Protein AF-A0A3S0UQ13-F1 (afdb_monomer)

Structure (mmCIF, N/CA/C/O backbone):
data_AF-A0A3S0UQ13-F1
#
_entry.id   AF-A0A3S0UQ13-F1
#
loop_
_atom_site.group_PDB
_atom_site.id
_atom_site.type_symbol
_atom_site.label_atom_id
_atom_site.label_alt_id
_atom_site.label_comp_id
_atom_site.label_asym_id
_atom_site.label_entity_id
_atom_site.label_seq_id
_atom_site.pdbx_PDB_ins_code
_atom_site.Cartn_x
_atom_site.Cartn_y
_atom_site.Cartn_z
_atom_site.occupancy
_atom_site.B_iso_or_equiv
_atom_site.auth_seq_id
_atom_site.auth_comp_id
_atom_site.auth_asym_id
_atom_site.auth_atom_id
_atom_site.pdbx_PDB_model_num
ATOM 1 N N . ME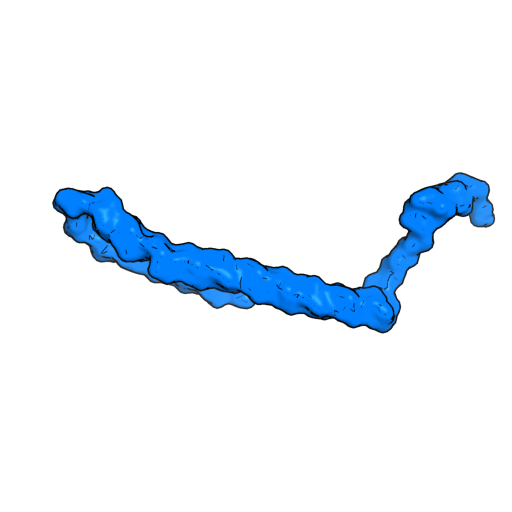T A 1 1 ? 26.259 6.808 -42.868 1.00 59.06 1 MET A N 1
ATOM 2 C CA . MET A 1 1 ? 25.872 6.549 -41.466 1.00 59.06 1 MET A CA 1
ATOM 3 C C . MET A 1 1 ? 26.986 7.102 -40.596 1.00 59.06 1 MET A C 1
ATOM 5 O O . MET A 1 1 ? 28.117 6.648 -40.768 1.00 59.06 1 MET A O 1
ATOM 9 N N . PRO A 1 2 ? 26.731 8.176 -39.837 1.00 72.31 2 PRO A N 1
ATOM 10 C CA . PRO A 1 2 ? 27.780 8.949 -39.191 1.00 72.31 2 PRO A CA 1
ATOM 11 C C . PRO A 1 2 ? 28.493 8.092 -38.140 1.00 72.31 2 PRO A C 1
ATOM 13 O O . PRO A 1 2 ? 27.878 7.349 -37.385 1.00 72.31 2 PRO A O 1
ATOM 16 N N . PHE A 1 3 ? 29.821 8.176 -38.133 1.00 75.06 3 PHE A N 1
ATOM 17 C CA . PHE A 1 3 ? 30.750 7.415 -37.289 1.00 75.06 3 PHE A CA 1
ATOM 18 C C . PHE A 1 3 ? 30.386 7.416 -35.789 1.00 75.06 3 PHE A C 1
ATOM 20 O O . PHE A 1 3 ? 30.663 6.452 -35.081 1.00 75.06 3 PHE A O 1
ATOM 27 N N . VAL A 1 4 ? 29.702 8.469 -35.339 1.00 74.69 4 VAL A N 1
ATOM 28 C CA . VAL A 1 4 ? 29.209 8.658 -33.969 1.00 74.69 4 VAL A CA 1
ATOM 29 C C . VAL A 1 4 ? 28.161 7.606 -33.581 1.00 74.69 4 VAL A C 1
ATOM 31 O O . VAL A 1 4 ? 28.245 7.040 -32.492 1.00 74.69 4 VAL A O 1
ATOM 34 N N . ASP A 1 5 ? 27.246 7.261 -34.493 1.00 72.06 5 ASP A N 1
ATOM 35 C CA . ASP A 1 5 ? 26.194 6.264 -34.242 1.00 72.06 5 ASP A CA 1
ATOM 36 C C . ASP A 1 5 ? 26.794 4.868 -34.027 1.00 72.06 5 ASP A C 1
ATOM 38 O O . ASP A 1 5 ? 26.352 4.115 -33.164 1.00 72.06 5 ASP A O 1
ATOM 42 N N . LYS A 1 6 ? 27.871 4.544 -34.756 1.00 77.12 6 LYS A N 1
ATOM 43 C CA . LYS A 1 6 ? 28.580 3.258 -34.652 1.00 77.12 6 LYS A CA 1
ATOM 44 C C . LYS A 1 6 ? 29.294 3.076 -33.312 1.00 77.12 6 LYS A C 1
ATOM 46 O O . LYS A 1 6 ? 29.355 1.958 -32.807 1.00 77.12 6 LYS A O 1
ATOM 51 N N . ILE A 1 7 ? 29.844 4.155 -32.750 1.00 80.81 7 ILE A N 1
ATOM 52 C CA . ILE A 1 7 ? 30.474 4.125 -31.423 1.00 80.81 7 ILE A CA 1
ATOM 53 C C . ILE A 1 7 ? 29.399 3.968 -30.343 1.00 80.81 7 ILE A C 1
ATOM 55 O O . ILE A 1 7 ? 29.563 3.148 -29.442 1.00 80.81 7 ILE A O 1
ATOM 59 N N . GLY A 1 8 ? 28.280 4.689 -30.463 1.00 76.75 8 GLY A N 1
ATOM 60 C CA . GLY A 1 8 ? 27.145 4.550 -29.547 1.00 76.75 8 GLY A CA 1
ATOM 61 C C . GLY A 1 8 ? 26.576 3.130 -29.535 1.00 76.75 8 GLY A C 1
ATOM 62 O O . GLY A 1 8 ? 26.385 2.546 -28.471 1.00 76.75 8 GLY A O 1
ATOM 63 N N . GLU A 1 9 ? 26.392 2.536 -30.714 1.00 81.00 9 GLU A N 1
ATOM 64 C CA . GLU A 1 9 ? 25.890 1.168 -30.876 1.00 81.00 9 GLU A CA 1
ATOM 65 C C . GLU A 1 9 ? 26.862 0.109 -30.327 1.00 81.00 9 GLU A C 1
ATOM 67 O O . GLU A 1 9 ? 26.419 -0.900 -29.784 1.00 81.00 9 GLU A O 1
ATOM 72 N N . ALA A 1 10 ? 28.177 0.336 -30.405 1.00 78.88 10 ALA A N 1
ATOM 73 C CA . ALA A 1 10 ? 29.176 -0.569 -29.832 1.00 78.88 10 ALA A CA 1
ATOM 74 C C . ALA A 1 10 ? 29.220 -0.527 -28.292 1.00 78.88 10 ALA A C 1
ATOM 76 O O . ALA A 1 10 ? 29.543 -1.536 -27.667 1.00 78.88 10 ALA A O 1
ATOM 77 N N . VAL A 1 11 ? 28.900 0.621 -27.682 1.00 81.25 11 VAL A N 1
ATOM 78 C CA . VAL A 1 11 ? 28.945 0.814 -26.221 1.00 81.25 11 VAL A CA 1
ATOM 79 C C . VAL A 1 11 ? 27.612 0.467 -25.549 1.00 81.25 11 VAL A C 1
ATOM 81 O O . VAL A 1 11 ? 27.608 -0.159 -24.493 1.00 81.25 11 VAL A O 1
ATOM 84 N N . ILE A 1 12 ? 26.482 0.859 -26.144 1.00 81.00 12 ILE A N 1
ATOM 85 C CA . ILE A 1 12 ? 25.133 0.691 -25.567 1.00 81.00 12 ILE A CA 1
ATOM 86 C C . ILE A 1 12 ? 24.420 -0.547 -26.143 1.00 81.00 12 ILE A C 1
ATOM 88 O O . ILE A 1 12 ? 23.544 -1.123 -25.496 1.00 81.00 12 ILE A O 1
ATOM 92 N N . GLY A 1 13 ? 24.823 -1.005 -27.330 1.00 77.06 13 GLY A N 1
ATOM 93 C CA . GLY A 1 13 ? 24.166 -2.080 -28.069 1.00 77.06 13 GLY A CA 1
ATOM 94 C C . GLY A 1 13 ? 23.082 -1.571 -29.025 1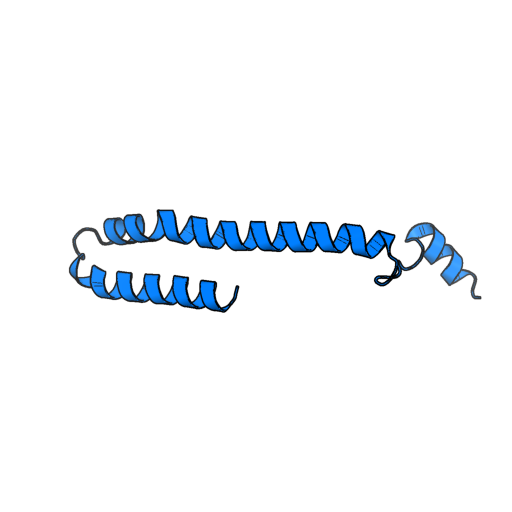.00 77.06 13 GLY A C 1
ATOM 95 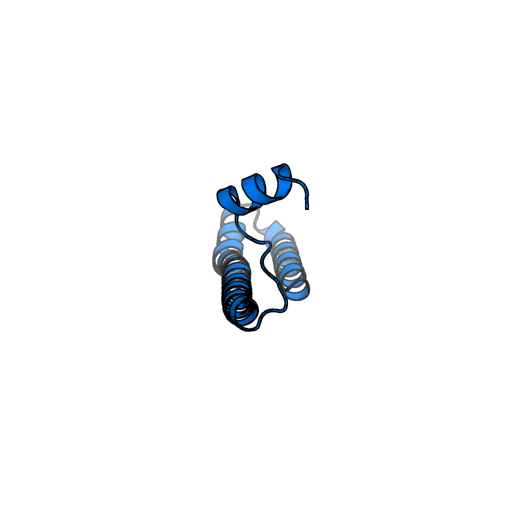O O . GLY A 1 13 ? 22.613 -0.435 -28.930 1.00 77.06 13 GLY A O 1
ATOM 96 N N . LYS A 1 14 ? 22.668 -2.430 -29.967 1.00 77.31 14 LYS A N 1
ATOM 97 C CA . LYS A 1 14 ? 21.553 -2.126 -30.878 1.00 77.31 14 LYS A CA 1
ATOM 98 C C . LYS A 1 14 ? 20.254 -1.893 -30.097 1.00 77.31 14 LYS A C 1
ATOM 100 O O . LYS A 1 14 ? 19.990 -2.638 -29.148 1.00 77.31 14 LYS A O 1
ATOM 105 N N . PRO A 1 15 ? 19.394 -0.955 -30.540 1.00 73.00 15 PRO A N 1
ATOM 106 C CA . PRO A 1 15 ? 18.042 -0.837 -30.009 1.00 73.00 15 PRO A CA 1
ATOM 107 C C . PRO A 1 15 ? 17.329 -2.187 -30.142 1.00 73.00 15 PRO A C 1
ATOM 109 O O . PRO A 1 15 ? 17.242 -2.752 -31.234 1.00 73.00 15 PRO A O 1
ATOM 112 N N . ARG A 1 16 ? 16.869 -2.734 -29.011 1.00 69.25 16 ARG A N 1
ATOM 113 C CA . ARG A 1 16 ? 16.104 -3.982 -29.003 1.00 69.25 16 ARG A CA 1
ATOM 114 C C . ARG A 1 16 ? 14.711 -3.712 -29.541 1.00 69.25 16 ARG A C 1
ATOM 116 O O . ARG A 1 16 ? 14.028 -2.807 -29.074 1.00 69.25 16 ARG A O 1
ATOM 123 N N . ASP A 1 17 ? 14.303 -4.525 -30.504 1.00 75.81 17 ASP A N 1
ATOM 124 C CA . ASP A 1 17 ? 12.953 -4.504 -31.041 1.00 75.81 17 ASP A CA 1
ATOM 125 C C . ASP A 1 17 ? 11.982 -5.110 -30.003 1.00 75.81 17 ASP A C 1
ATOM 127 O O . ASP A 1 17 ? 12.125 -6.288 -29.646 1.00 75.81 17 ASP A O 1
ATOM 131 N N . PRO A 1 18 ? 11.009 -4.336 -2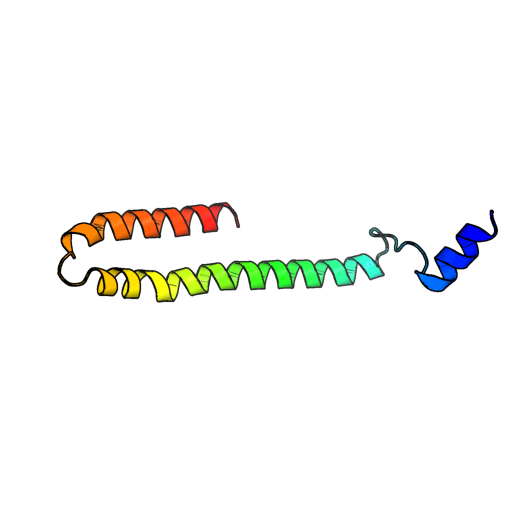9.484 1.00 66.88 18 PRO A N 1
ATOM 132 C CA . PRO A 1 18 ? 10.027 -4.836 -28.523 1.00 66.88 18 PRO A CA 1
ATOM 133 C C . PRO A 1 18 ? 9.050 -5.850 -29.141 1.00 66.88 18 PRO A C 1
ATOM 135 O O . PRO A 1 18 ? 8.388 -6.583 -28.405 1.00 66.88 18 PRO A O 1
ATOM 138 N N . LEU A 1 19 ? 8.960 -5.919 -30.474 1.00 74.12 19 LEU A N 1
ATOM 139 C CA . LEU A 1 19 ? 8.094 -6.851 -31.198 1.00 74.12 19 LEU A CA 1
ATOM 140 C C . LEU A 1 19 ? 8.803 -8.158 -31.575 1.00 74.12 19 LEU A C 1
ATOM 142 O O . LEU A 1 19 ? 8.139 -9.097 -32.023 1.00 7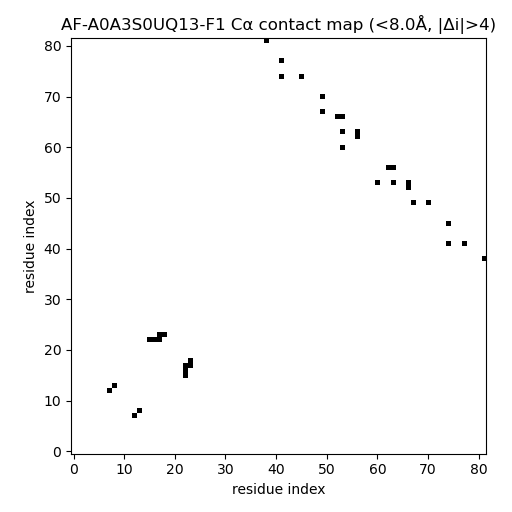4.12 19 LEU A O 1
ATOM 146 N N . HIS A 1 20 ? 10.117 -8.259 -31.345 1.00 78.31 20 HIS A N 1
ATOM 147 C CA . HIS A 1 20 ? 10.864 -9.484 -31.608 1.00 78.31 20 HIS A CA 1
ATOM 148 C C . HIS A 1 20 ? 10.360 -10.639 -30.721 1.00 78.31 20 HIS A C 1
ATOM 150 O O . HIS A 1 20 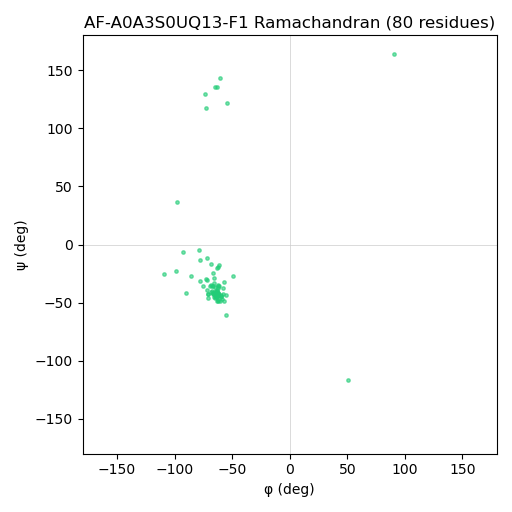? 10.168 -10.448 -29.515 1.00 78.31 20 HIS A O 1
ATOM 156 N N . PRO A 1 21 ? 10.158 -11.850 -31.273 1.00 73.56 21 PRO A N 1
ATOM 157 C CA . PRO A 1 21 ? 9.572 -12.979 -30.545 1.00 73.56 21 PRO A CA 1
ATOM 158 C C . PRO A 1 21 ? 10.359 -13.372 -29.282 1.00 73.56 21 PRO A C 1
ATOM 160 O O . PRO A 1 21 ? 9.744 -13.636 -28.248 1.00 73.56 21 PRO A O 1
ATOM 163 N N . ASP A 1 22 ? 11.693 -13.305 -29.320 1.00 72.12 22 ASP A N 1
ATOM 164 C CA . ASP A 1 22 ? 12.557 -13.592 -28.162 1.00 72.12 22 ASP A CA 1
ATOM 165 C C . ASP A 1 22 ? 12.434 -12.528 -27.055 1.00 72.12 22 ASP A C 1
ATOM 167 O O . ASP A 1 22 ? 12.469 -12.835 -25.861 1.00 72.12 22 ASP A O 1
ATOM 171 N N . THR A 1 23 ? 12.233 -11.260 -27.432 1.00 69.81 23 THR A N 1
ATOM 172 C CA . THR A 1 23 ? 11.976 -10.162 -26.487 1.00 69.81 23 THR A CA 1
ATOM 173 C C . THR A 1 23 ? 10.608 -10.340 -25.822 1.00 69.81 23 THR A C 1
ATOM 175 O O . THR A 1 23 ? 10.476 -10.177 -24.607 1.00 69.81 23 THR A O 1
ATOM 178 N N . ARG A 1 24 ? 9.591 -10.745 -26.594 1.00 70.69 24 ARG A N 1
ATOM 179 C CA . ARG A 1 24 ? 8.220 -10.955 -26.105 1.00 70.69 24 ARG A CA 1
ATOM 180 C C . ARG A 1 24 ? 8.119 -12.087 -25.085 1.00 70.69 24 ARG A C 1
ATOM 182 O O . ARG A 1 24 ? 7.423 -11.915 -24.090 1.00 70.69 24 ARG A O 1
ATOM 189 N N . HIS A 1 25 ? 8.834 -13.196 -25.292 1.00 73.56 25 HIS A N 1
ATOM 190 C CA . HIS A 1 25 ? 8.832 -14.325 -24.352 1.00 73.56 25 HIS A CA 1
ATOM 191 C C . HIS A 1 25 ? 9.275 -13.902 -22.940 1.00 73.56 25 HIS A C 1
ATOM 193 O O . HIS A 1 25 ? 8.632 -14.243 -21.948 1.00 73.56 25 HIS A O 1
ATOM 199 N N . ASN A 1 26 ? 10.323 -13.078 -22.857 1.00 74.62 26 ASN A N 1
ATOM 200 C CA . ASN A 1 26 ? 10.844 -12.574 -21.588 1.00 74.62 26 ASN A CA 1
ATOM 201 C C . ASN A 1 26 ? 9.920 -11.526 -20.943 1.00 74.62 26 ASN A C 1
ATOM 203 O O . ASN A 1 26 ? 9.716 -11.545 -19.729 1.00 74.62 26 ASN A O 1
ATOM 207 N N . ILE A 1 27 ? 9.320 -10.637 -21.744 1.00 80.38 27 ILE A N 1
ATOM 208 C CA . ILE A 1 27 ? 8.389 -9.614 -21.241 1.00 80.38 27 ILE A CA 1
ATOM 209 C C . ILE A 1 27 ? 7.146 -10.257 -20.618 1.00 80.38 27 ILE A C 1
ATOM 211 O O . ILE A 1 27 ? 6.695 -9.802 -19.569 1.00 80.38 27 ILE A O 1
ATOM 215 N N . THR A 1 28 ? 6.604 -11.326 -21.209 1.00 81.06 28 THR A N 1
ATOM 216 C CA . THR A 1 28 ? 5.420 -12.008 -20.662 1.00 81.06 28 THR A CA 1
ATOM 217 C C . THR A 1 28 ? 5.683 -12.593 -19.274 1.00 81.06 28 THR A C 1
ATOM 219 O O . THR A 1 28 ? 4.846 -12.439 -18.386 1.00 81.06 28 THR A O 1
ATOM 222 N N . LEU A 1 29 ? 6.851 -13.206 -19.055 1.00 83.56 29 LEU A N 1
ATOM 223 C CA . LEU A 1 29 ? 7.215 -13.751 -17.745 1.00 83.56 29 LEU A CA 1
ATOM 224 C C . LEU A 1 29 ? 7.365 -12.644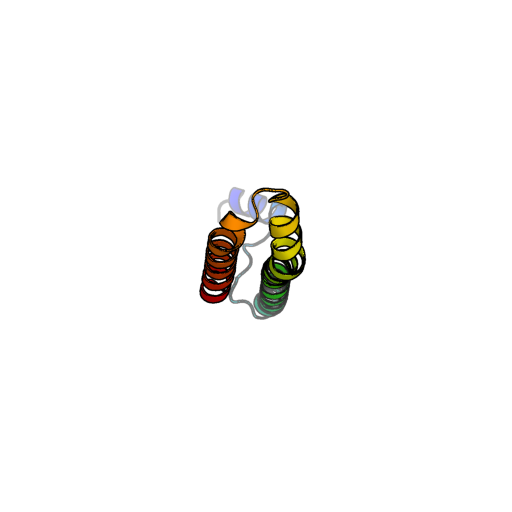 -16.693 1.00 83.56 29 LEU A C 1
ATOM 226 O O . LEU A 1 29 ? 6.856 -12.777 -15.583 1.00 83.56 29 LEU A O 1
ATOM 230 N N . ILE A 1 30 ? 8.025 -11.540 -17.051 1.00 84.69 30 ILE A N 1
ATOM 231 C CA . ILE A 1 30 ? 8.199 -10.391 -16.154 1.00 84.69 30 ILE A CA 1
ATOM 232 C C . ILE A 1 30 ? 6.846 -9.753 -15.825 1.00 84.69 30 ILE A C 1
ATOM 234 O O . ILE A 1 30 ? 6.593 -9.449 -14.665 1.00 84.69 30 ILE A O 1
ATOM 238 N N . ALA A 1 31 ? 5.957 -9.597 -16.810 1.00 84.00 31 ALA A N 1
ATOM 239 C CA . ALA A 1 31 ? 4.613 -9.068 -16.595 1.00 84.00 31 ALA A CA 1
ATOM 240 C C . ALA A 1 31 ? 3.787 -9.966 -15.658 1.00 84.00 31 ALA A C 1
ATOM 242 O O . ALA A 1 31 ? 3.118 -9.465 -14.757 1.00 84.00 31 ALA A O 1
ATOM 243 N N . PHE A 1 32 ? 3.884 -11.288 -15.819 1.00 84.81 32 PHE A N 1
ATOM 244 C CA . PHE A 1 32 ? 3.225 -12.250 -14.936 1.00 84.81 32 PHE A CA 1
ATOM 245 C C . PHE A 1 32 ? 3.777 -12.198 -13.503 1.00 84.81 32 PHE A C 1
ATOM 247 O O . PHE A 1 32 ? 3.010 -12.140 -12.545 1.00 84.81 32 PHE A O 1
ATOM 254 N N . LEU A 1 33 ? 5.102 -12.165 -13.342 1.00 85.12 33 LEU A N 1
ATOM 255 C CA . LEU A 1 33 ? 5.744 -12.036 -12.030 1.00 85.12 33 LEU A CA 1
ATOM 256 C C . LEU A 1 33 ? 5.403 -10.701 -11.355 1.00 85.12 33 LEU A C 1
ATOM 258 O O . LEU A 1 33 ? 5.159 -10.677 -10.151 1.00 85.12 33 LEU A O 1
ATOM 262 N N . ALA A 1 34 ? 5.352 -9.607 -12.119 1.00 85.44 34 ALA A N 1
ATOM 263 C CA . ALA A 1 34 ? 4.983 -8.286 -11.621 1.00 85.44 34 ALA A CA 1
ATOM 264 C C . ALA A 1 34 ? 3.525 -8.243 -11.156 1.00 85.44 34 ALA A C 1
ATOM 266 O O . ALA A 1 34 ? 3.257 -7.712 -10.083 1.00 85.44 34 ALA A O 1
ATOM 267 N N . TRP A 1 35 ? 2.607 -8.855 -11.912 1.00 83.88 35 TRP A N 1
ATOM 268 C CA . TRP A 1 35 ? 1.224 -9.054 -11.485 1.00 83.88 35 TRP A CA 1
ATOM 269 C C . TRP A 1 35 ? 1.205 -9.787 -10.141 1.00 83.88 35 TRP A C 1
ATOM 271 O O . TRP A 1 35 ? 0.785 -9.209 -9.141 1.00 83.88 35 TRP A O 1
ATOM 281 N N . VAL A 1 36 ? 1.759 -11.005 -10.070 1.00 81.69 36 VAL A N 1
ATOM 282 C CA . VAL A 1 36 ? 1.763 -11.824 -8.841 1.00 81.69 36 VAL A CA 1
ATOM 283 C C . VAL A 1 36 ? 2.374 -11.078 -7.648 1.00 81.69 36 VAL A C 1
ATOM 285 O O . VAL A 1 36 ? 1.796 -11.098 -6.563 1.00 81.69 36 VAL A O 1
ATOM 288 N N . GLY A 1 37 ? 3.498 -10.381 -7.839 1.00 78.50 37 GLY A N 1
ATOM 289 C CA . GLY A 1 37 ? 4.148 -9.588 -6.793 1.00 78.50 37 GLY A CA 1
ATOM 290 C C . GLY A 1 37 ? 3.306 -8.404 -6.310 1.00 78.50 37 GLY A C 1
ATOM 291 O O . GLY A 1 37 ? 3.197 -8.191 -5.105 1.00 78.50 37 GLY A O 1
ATOM 292 N N . LEU A 1 38 ? 2.656 -7.678 -7.224 1.00 77.44 38 LEU A N 1
ATOM 293 C CA . LEU A 1 38 ? 1.772 -6.556 -6.889 1.00 77.44 38 LEU A CA 1
ATOM 294 C C . LEU A 1 38 ? 0.516 -7.037 -6.139 1.00 77.44 38 LEU A C 1
ATOM 296 O O . LEU A 1 38 ? 0.056 -6.381 -5.210 1.00 77.44 38 LEU A O 1
ATOM 300 N N . GLY A 1 39 ? -0.010 -8.215 -6.487 1.00 75.62 39 GLY A N 1
ATOM 301 C CA . GLY A 1 39 ? -1.197 -8.786 -5.835 1.00 75.62 39 GLY A CA 1
ATOM 302 C C . GLY A 1 39 ? -0.909 -9.358 -4.453 1.00 75.62 39 GLY A C 1
ATOM 303 O O . GLY A 1 39 ? -1.728 -9.232 -3.542 1.00 75.62 39 GLY A O 1
ATOM 304 N N . ALA A 1 40 ? 0.272 -9.956 -4.278 1.00 74.62 40 ALA A N 1
ATOM 305 C CA . ALA A 1 40 ? 0.724 -10.481 -2.994 1.00 74.62 40 ALA A CA 1
ATOM 306 C C . ALA A 1 40 ? 0.872 -9.378 -1.930 1.00 74.62 40 ALA A C 1
ATOM 308 O O . ALA A 1 40 ? 0.566 -9.620 -0.762 1.00 74.62 40 ALA A O 1
ATOM 309 N N . ASP A 1 41 ? 1.278 -8.169 -2.326 1.00 73.94 41 ASP A N 1
ATOM 310 C CA . ASP A 1 41 ? 1.413 -7.015 -1.427 1.00 73.94 41 ASP A CA 1
ATOM 311 C C . ASP A 1 41 ? 0.054 -6.561 -0.849 1.00 73.94 41 ASP A C 1
ATOM 313 O O . ASP A 1 41 ? -0.101 -6.397 0.368 1.00 73.94 41 ASP A O 1
ATOM 317 N N . GLY A 1 42 ? -0.975 -6.484 -1.703 1.00 68.12 42 GLY A N 1
ATOM 318 C CA . GLY A 1 42 ? -2.349 -6.171 -1.296 1.00 68.12 42 GLY A CA 1
ATOM 319 C C . GLY A 1 42 ? -2.991 -7.257 -0.422 1.00 68.12 42 GLY A C 1
ATOM 320 O O . GLY A 1 42 ? -3.619 -6.943 0.592 1.00 68.12 42 GLY A O 1
ATOM 321 N N . LEU A 1 43 ? -2.790 -8.536 -0.767 1.00 69.38 43 LEU A N 1
ATOM 322 C CA . LEU A 1 43 ? -3.253 -9.684 0.030 1.00 69.38 43 LEU A CA 1
ATOM 323 C C . LEU A 1 43 ? -2.599 -9.715 1.418 1.00 69.38 43 LEU A C 1
ATOM 325 O O . LEU A 1 43 ? -3.285 -9.919 2.419 1.00 69.38 43 LEU A O 1
ATOM 329 N N . SER A 1 44 ? -1.291 -9.457 1.492 1.00 65.81 44 SER A N 1
ATOM 330 C CA . SER A 1 44 ? -0.549 -9.396 2.755 1.00 65.81 44 SER A CA 1
ATOM 331 C C . SER A 1 44 ? -1.061 -8.276 3.672 1.00 65.81 44 SER A C 1
ATOM 333 O O . SER A 1 44 ? -1.389 -8.527 4.836 1.00 65.81 44 SER A O 1
ATOM 335 N N . SER A 1 45 ? -1.231 -7.057 3.145 1.00 64.56 45 SER A N 1
ATOM 336 C CA . SER A 1 45 ? -1.769 -5.925 3.918 1.00 64.56 45 SER A CA 1
ATOM 337 C C . SER A 1 45 ? -3.195 -6.177 4.427 1.00 64.56 45 SER A C 1
ATOM 339 O O . SER A 1 45 ? -3.532 -5.782 5.547 1.00 64.56 45 SER A O 1
ATOM 341 N N . ALA A 1 46 ? -4.029 -6.874 3.647 1.00 67.81 46 ALA A N 1
ATOM 342 C CA . ALA A 1 46 ? -5.407 -7.188 4.023 1.00 67.81 46 ALA A CA 1
ATOM 343 C C . ALA A 1 46 ? -5.516 -8.268 5.117 1.00 67.81 46 ALA A C 1
ATOM 345 O O . ALA A 1 46 ? -6.462 -8.237 5.903 1.00 67.81 46 ALA A O 1
ATOM 346 N N . CYS A 1 47 ? -4.568 -9.209 5.199 1.00 68.12 47 CYS A N 1
ATOM 347 C CA . CYS A 1 47 ? -4.628 -10.320 6.157 1.00 68.12 47 CYS A CA 1
ATOM 348 C C . CYS A 1 47 ? -4.058 -9.987 7.547 1.00 68.12 47 CYS A C 1
ATOM 350 O O . CYS A 1 47 ? -4.507 -10.579 8.528 1.00 68.12 47 CYS A O 1
ATOM 352 N N . TYR A 1 48 ? -3.115 -9.045 7.655 1.00 65.94 48 TYR A N 1
ATOM 353 C CA . TYR A 1 48 ? -2.476 -8.688 8.936 1.00 65.94 48 TYR A CA 1
ATOM 354 C C . TYR A 1 48 ? -2.873 -7.304 9.475 1.00 65.94 48 TYR A C 1
ATOM 356 O O . TYR A 1 48 ? -2.844 -7.084 10.684 1.00 65.94 48 TYR A O 1
ATOM 364 N N . GLY A 1 49 ? -3.284 -6.376 8.607 1.00 78.12 49 GLY A N 1
ATOM 365 C CA . GLY A 1 49 ? -3.606 -4.997 8.988 1.00 78.12 49 GLY A CA 1
ATOM 366 C C . GLY A 1 49 ? -4.898 -4.809 9.801 1.00 78.12 49 GLY A C 1
ATOM 367 O O . GLY A 1 49 ? -4.861 -4.090 10.797 1.00 78.12 49 GLY A O 1
ATOM 368 N N . PRO A 1 50 ? -6.046 -5.421 9.441 1.00 83.44 50 PRO A N 1
ATOM 369 C CA . PRO A 1 50 ? -7.334 -5.084 10.060 1.00 83.44 50 PRO A CA 1
ATOM 370 C C . PRO A 1 50 ? -7.434 -5.467 11.538 1.00 83.44 50 PRO A C 1
ATOM 372 O O . PRO A 1 50 ? -7.952 -4.699 12.347 1.00 83.44 50 PRO A O 1
ATOM 375 N N . ALA A 1 51 ? -6.928 -6.653 11.890 1.00 85.94 51 ALA A N 1
ATOM 376 C CA . ALA A 1 51 ? -6.936 -7.134 13.265 1.00 85.94 51 ALA A CA 1
ATOM 377 C C . ALA A 1 51 ? -6.035 -6.267 14.155 1.00 85.94 51 ALA A C 1
ATOM 379 O O . ALA A 1 51 ? -6.473 -5.835 15.219 1.00 85.94 51 ALA A O 1
ATOM 380 N N . GLU A 1 52 ? -4.824 -5.936 13.692 1.00 87.00 52 GLU A N 1
ATOM 381 C CA . GLU A 1 52 ? -3.933 -5.061 14.457 1.00 87.00 52 GLU A CA 1
ATOM 382 C C . GLU A 1 52 ? -4.418 -3.617 14.528 1.00 87.00 52 GLU A C 1
ATOM 384 O O . GLU A 1 52 ? -4.317 -2.977 15.572 1.00 87.00 52 GLU A O 1
ATOM 389 N N . ALA A 1 53 ? -5.029 -3.102 13.462 1.00 87.69 53 ALA A N 1
ATOM 390 C CA . ALA A 1 53 ? -5.631 -1.776 13.492 1.00 87.69 53 ALA A CA 1
ATOM 391 C C . ALA A 1 53 ? -6.769 -1.696 14.523 1.00 87.69 53 ALA A C 1
ATOM 393 O O . ALA A 1 53 ? -6.930 -0.668 15.180 1.00 87.69 53 ALA A O 1
ATOM 394 N N . PHE A 1 54 ? -7.537 -2.778 14.702 1.00 90.44 54 PHE A N 1
ATOM 395 C CA . PHE A 1 54 ? -8.576 -2.834 15.727 1.00 90.44 54 PHE A CA 1
ATOM 396 C C . PHE A 1 54 ? -7.986 -2.919 17.138 1.00 90.44 54 PHE A C 1
ATOM 398 O O . PHE A 1 54 ? -8.452 -2.213 18.031 1.00 90.44 54 PHE A O 1
ATOM 405 N N . LEU A 1 55 ? -6.941 -3.725 17.347 1.00 91.62 55 LEU A N 1
ATOM 406 C CA . LEU A 1 55 ? -6.238 -3.791 18.633 1.00 91.62 55 LEU A CA 1
ATOM 407 C C . LEU A 1 55 ? -5.601 -2.441 19.005 1.00 91.62 55 LEU A C 1
ATOM 409 O O . LEU A 1 55 ? -5.682 -2.023 20.163 1.00 91.62 55 LEU A O 1
ATOM 413 N N . ALA A 1 56 ? -5.066 -1.710 18.024 1.00 91.88 56 ALA A N 1
ATOM 414 C CA . ALA A 1 56 ? -4.494 -0.377 18.206 1.00 91.88 56 ALA A CA 1
ATOM 415 C C . ALA A 1 56 ? -5.513 0.686 18.665 1.00 91.88 56 ALA A C 1
ATOM 417 O O . ALA A 1 56 ? -5.112 1.702 19.235 1.00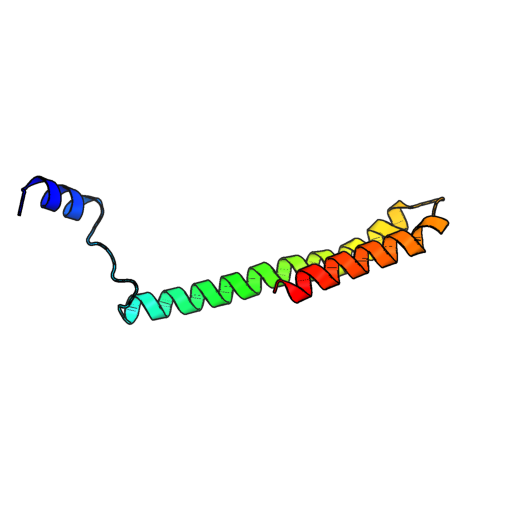 91.88 56 ALA A O 1
ATOM 418 N N . LEU A 1 57 ? -6.823 0.465 18.479 1.00 91.56 57 LEU A N 1
ATOM 419 C CA . LEU A 1 57 ? -7.860 1.361 19.012 1.00 91.56 57 LEU A CA 1
ATOM 420 C C . LEU A 1 57 ? -7.918 1.346 20.547 1.00 91.56 57 LEU A C 1
ATOM 422 O O . LEU A 1 57 ? -8.383 2.320 21.144 1.00 91.56 57 LEU A O 1
ATOM 426 N N . GLY A 1 58 ? -7.472 0.263 21.194 1.00 92.69 58 GLY A N 1
ATOM 427 C CA . GLY A 1 58 ? -7.445 0.122 22.650 1.00 92.69 58 GLY A CA 1
ATOM 428 C C . GLY A 1 58 ? -8.799 0.454 23.303 1.00 92.69 58 GLY A C 1
ATOM 429 O O . GLY A 1 58 ? -9.784 -0.229 23.033 1.00 92.69 58 GLY A O 1
ATOM 430 N N . PRO A 1 59 ? -8.898 1.493 24.155 1.00 94.31 59 PRO A N 1
ATOM 431 C CA . PRO A 1 59 ? -10.153 1.874 24.812 1.00 94.31 59 PRO A CA 1
ATOM 432 C C . PRO A 1 59 ? -11.185 2.526 23.869 1.00 94.31 59 PRO A C 1
ATOM 434 O O . PRO A 1 59 ? -12.346 2.689 24.247 1.00 94.31 59 PRO A O 1
ATOM 437 N N . TYR A 1 60 ? -10.804 2.896 22.643 1.00 94.69 60 TYR A N 1
ATOM 438 C CA . TYR A 1 60 ? -11.654 3.608 21.684 1.00 94.69 60 TYR A CA 1
ATOM 439 C C . TYR A 1 60 ? -12.314 2.677 20.652 1.00 94.69 60 TYR A C 1
ATOM 441 O O . TYR A 1 60 ? -12.498 3.038 19.489 1.00 94.69 60 TYR A O 1
ATOM 449 N N . THR A 1 61 ? -12.717 1.473 21.066 1.00 92.50 61 THR A N 1
ATOM 450 C CA . THR A 1 61 ? -13.330 0.459 20.182 1.00 92.50 61 THR A CA 1
ATOM 451 C C . THR A 1 61 ? -14.641 0.897 19.527 1.00 92.50 61 THR A C 1
ATOM 453 O O . THR A 1 61 ? -15.033 0.329 18.511 1.00 92.50 61 THR A O 1
ATOM 456 N N . HIS A 1 62 ? -15.302 1.940 20.037 1.00 93.38 62 HIS A N 1
ATOM 457 C CA . HIS A 1 62 ? -16.472 2.542 19.391 1.00 93.38 62 HIS A CA 1
ATOM 458 C C . HIS A 1 62 ? -16.155 3.127 18.001 1.00 93.38 62 HIS A C 1
ATOM 460 O O . HIS A 1 62 ? -17.064 3.264 17.181 1.00 93.38 62 HIS A O 1
ATOM 466 N N . PHE A 1 63 ? -14.880 3.400 17.689 1.00 94.44 63 PHE A N 1
ATOM 467 C CA . PHE A 1 63 ? -14.450 3.741 16.330 1.00 94.44 63 PHE A CA 1
ATOM 468 C C . PHE A 1 63 ? -14.292 2.529 15.400 1.00 94.44 63 PHE A C 1
ATOM 470 O O . PHE A 1 63 ? -14.073 2.706 14.202 1.00 94.44 63 PHE A O 1
ATOM 477 N N . GLY A 1 64 ? -14.451 1.303 15.904 1.00 92.69 64 GLY A N 1
ATOM 478 C CA . GLY A 1 64 ? -14.260 0.069 15.141 1.00 92.69 64 GLY A CA 1
ATOM 479 C C . GLY A 1 64 ? -15.130 -0.029 13.887 1.00 92.69 64 GLY A C 1
ATOM 480 O O . GLY A 1 64 ? -14.687 -0.566 12.879 1.00 92.69 64 GLY A O 1
ATOM 481 N N . LEU A 1 65 ? -16.334 0.550 13.907 1.00 93.81 65 LEU A N 1
ATOM 482 C CA . LEU A 1 65 ? -17.226 0.601 12.742 1.00 93.81 65 LEU A CA 1
ATOM 483 C C . LEU A 1 65 ? -16.656 1.477 11.614 1.00 93.81 65 LEU A C 1
ATOM 485 O O . LEU A 1 65 ? -16.688 1.087 10.448 1.00 93.81 65 LEU A O 1
ATOM 489 N N . TYR A 1 66 ? -16.082 2.632 11.964 1.00 94.06 66 TYR A N 1
ATOM 490 C CA . TYR A 1 66 ? -15.404 3.509 11.006 1.00 94.06 66 TYR A CA 1
ATOM 491 C C . TYR A 1 66 ? -14.133 2.858 10.471 1.00 94.06 66 TYR A C 1
ATOM 493 O O . TYR A 1 66 ? -13.871 2.928 9.272 1.00 94.06 66 TYR A O 1
ATOM 501 N N . LEU A 1 67 ? -13.381 2.181 11.343 1.00 93.06 67 LEU A N 1
ATOM 502 C CA . LEU A 1 67 ? -12.206 1.419 10.941 1.00 93.06 67 LEU A CA 1
ATOM 503 C C . LEU A 1 67 ? -12.583 0.313 9.946 1.00 93.06 67 LEU A C 1
ATOM 505 O O . LEU A 1 67 ? -11.980 0.233 8.883 1.00 93.06 67 LEU A O 1
ATOM 509 N N . ALA A 1 68 ? -13.614 -0.482 10.239 1.00 91.50 68 ALA A N 1
ATOM 510 C CA . ALA A 1 68 ? -14.080 -1.546 9.353 1.00 91.50 68 ALA A CA 1
ATOM 511 C C . ALA A 1 68 ? -14.512 -1.007 7.979 1.00 91.50 68 ALA A C 1
ATOM 513 O O . ALA A 1 68 ? -14.142 -1.576 6.952 1.00 91.50 68 ALA A O 1
ATOM 514 N N . ALA A 1 69 ? -15.245 0.111 7.949 1.00 94.56 69 ALA A N 1
ATOM 515 C CA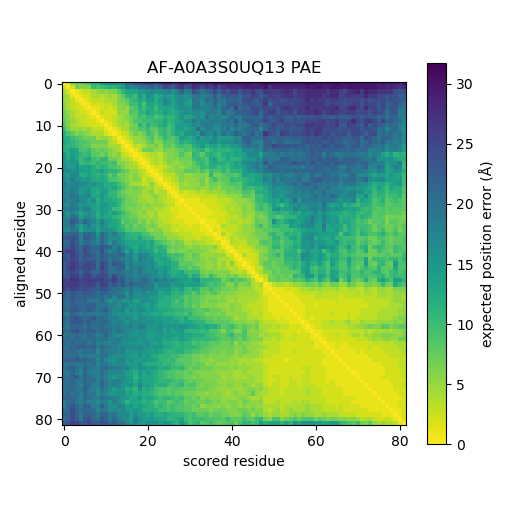 . ALA A 1 69 ? -15.648 0.761 6.705 1.00 94.56 69 ALA A CA 1
ATOM 516 C C . ALA A 1 69 ? -14.442 1.274 5.901 1.00 94.56 69 ALA A C 1
ATOM 518 O O . ALA A 1 69 ? -14.378 1.063 4.690 1.00 94.56 69 ALA A O 1
ATOM 519 N N . ALA A 1 70 ? -13.470 1.903 6.569 1.00 92.00 70 ALA A N 1
ATOM 520 C CA . ALA A 1 70 ? -12.240 2.367 5.937 1.00 92.00 70 ALA A CA 1
ATOM 521 C C . ALA A 1 70 ? -11.430 1.194 5.368 1.00 92.00 70 ALA A C 1
ATOM 523 O O . ALA A 1 70 ? -11.053 1.226 4.202 1.00 92.00 70 ALA A O 1
ATOM 524 N N . THR A 1 71 ? -11.223 0.126 6.142 1.00 89.88 71 THR A N 1
ATOM 525 C CA . THR A 1 71 ? -10.532 -1.087 5.686 1.00 89.88 71 THR A CA 1
ATOM 526 C C . THR A 1 71 ? -11.228 -1.718 4.482 1.00 89.88 71 THR A C 1
ATOM 528 O O . THR A 1 71 ? -10.562 -2.031 3.495 1.00 89.88 71 THR A O 1
ATOM 531 N N . PHE A 1 72 ? -12.556 -1.872 4.534 1.00 90.38 72 PHE A N 1
ATOM 532 C CA . PHE A 1 72 ? -13.342 -2.390 3.414 1.00 90.38 72 PHE A CA 1
ATOM 533 C C . PHE A 1 72 ? -13.143 -1.544 2.155 1.00 90.38 72 PHE A C 1
ATOM 535 O O . PHE A 1 72 ? -12.848 -2.094 1.097 1.00 90.38 72 PHE A O 1
ATOM 542 N N . LEU A 1 73 ? -13.260 -0.218 2.272 1.00 91.38 73 LEU A N 1
ATOM 543 C CA . LEU A 1 73 ? -13.101 0.695 1.144 1.00 91.38 73 LEU A CA 1
ATOM 544 C C . LEU A 1 73 ? -11.709 0.568 0.515 1.00 91.38 73 LEU A C 1
ATOM 546 O O . LEU A 1 73 ? -11.598 0.493 -0.706 1.00 91.38 73 LEU A O 1
ATOM 550 N N . THR A 1 74 ? -10.656 0.497 1.329 1.00 87.50 74 THR A N 1
ATOM 551 C CA . THR A 1 74 ? -9.278 0.360 0.842 1.00 87.50 74 THR A CA 1
ATOM 552 C C . THR A 1 74 ? -9.080 -0.948 0.080 1.00 87.50 74 THR A C 1
ATOM 554 O O . THR A 1 74 ? -8.586 -0.928 -1.046 1.00 87.50 74 THR A O 1
ATOM 557 N N . VAL A 1 75 ? -9.513 -2.078 0.650 1.00 84.94 75 VAL A N 1
ATOM 558 C CA . VAL A 1 75 ? -9.419 -3.390 -0.014 1.00 84.94 75 VAL A CA 1
ATOM 559 C C . VAL A 1 75 ? -10.241 -3.403 -1.301 1.00 84.94 75 VAL A C 1
ATOM 561 O O . VAL A 1 75 ? -9.770 -3.895 -2.321 1.00 84.94 75 VAL A O 1
ATOM 564 N N . PHE A 1 76 ? -11.440 -2.820 -1.280 1.00 86.38 76 PHE A N 1
ATOM 565 C CA . PHE A 1 76 ? -12.313 -2.727 -2.445 1.00 86.38 76 PHE A CA 1
ATOM 566 C C . PHE A 1 76 ? -11.692 -1.901 -3.580 1.00 86.38 76 PHE A C 1
ATOM 568 O O . PHE A 1 76 ? -11.713 -2.334 -4.729 1.00 86.38 76 PHE A O 1
ATOM 575 N N . ILE A 1 77 ? -11.099 -0.742 -3.273 1.00 86.62 77 ILE A N 1
ATOM 576 C CA . ILE A 1 77 ? -10.421 0.102 -4.268 1.00 86.62 77 ILE A CA 1
ATOM 577 C C . ILE A 1 77 ? -9.216 -0.626 -4.866 1.00 86.62 77 ILE A C 1
ATOM 579 O O . ILE A 1 77 ? -9.053 -0.618 -6.083 1.00 86.62 77 ILE A O 1
ATOM 583 N N . ILE A 1 78 ? -8.395 -1.275 -4.034 1.00 81.44 78 ILE A N 1
ATOM 584 C CA . ILE A 1 78 ? -7.237 -2.043 -4.512 1.00 81.44 78 ILE A CA 1
ATOM 585 C C . ILE A 1 78 ? -7.704 -3.190 -5.413 1.00 81.44 78 ILE A C 1
ATOM 587 O O . ILE A 1 78 ? -7.151 -3.367 -6.490 1.00 81.44 78 ILE A O 1
ATOM 591 N N . ALA A 1 79 ? -8.753 -3.915 -5.019 1.00 79.56 79 ALA A N 1
ATOM 592 C CA . ALA A 1 79 ? -9.304 -5.013 -5.807 1.00 79.56 79 ALA A CA 1
ATOM 593 C C . ALA A 1 79 ? -9.925 -4.563 -7.141 1.00 79.56 79 ALA A C 1
ATOM 595 O O . ALA A 1 79 ? -9.938 -5.343 -8.082 1.00 79.56 79 ALA A O 1
ATOM 596 N N . LEU A 1 80 ? -10.446 -3.334 -7.234 1.00 79.94 80 LEU A N 1
ATOM 597 C CA . LEU A 1 80 ? -10.928 -2.763 -8.499 1.00 79.94 80 LEU A CA 1
ATOM 598 C C . LEU A 1 80 ? -9.801 -2.254 -9.403 1.00 79.94 80 LEU A C 1
ATOM 600 O O . LEU A 1 80 ? -9.965 -2.221 -10.619 1.00 79.94 80 LEU A O 1
ATOM 604 N N . ALA A 1 81 ? -8.704 -1.779 -8.815 1.00 77.50 81 ALA A N 1
ATOM 605 C CA . ALA A 1 81 ? -7.555 -1.263 -9.554 1.00 77.50 81 ALA A CA 1
ATOM 606 C C . ALA A 1 81 ? -6.659 -2.375 -10.127 1.00 77.50 81 ALA A C 1
ATOM 608 O O . ALA A 1 81 ? -5.780 -2.084 -10.939 1.00 77.50 81 ALA A O 1
ATOM 609 N N . TYR A 1 82 ? -6.870 -3.609 -9.672 1.00 64.88 82 TYR A N 1
ATOM 610 C CA . TYR A 1 82 ? -6.099 -4.801 -9.992 1.00 64.88 82 TYR A CA 1
ATOM 611 C C . TYR A 1 82 ? -6.817 -5.656 -11.042 1.00 64.88 82 TYR A C 1
ATOM 613 O O . TYR A 1 82 ? -6.159 -6.049 -12.031 1.00 64.88 82 TYR A O 1
#

Sequence (82 aa):
MPFVDKIGEAVIGKPRDPLHPDTRHNITLIAFLAWVGLGADGLSSACYGPAEAFLALGPYTHFGLYLAAATFLTVFIIALAY

Secondary structure (DSSP, 8-state):
--HHHHHHHHHH-PPPPTTSHHHHHHHHHHHHHHHHHHHHHHHHHHHHHHHHHHHHTGGGGGGHHHHHHHHHHHHHHHHHH-

Nearest PDB structures (foldseek):
  2nox-assembly3_I  TM=4.063E-01  e=7.787E+00  Cupriavidus metallidurans

Foldseek 3Di:
DDPVVVVVCVVVNDDDDCPDPVNVVVVVVVVVVVVVVLVVVLVVCLPPPLVVVCVVCPVVNVCNVVSVVVSVVVSVVSVVVD

Mean predicted aligned error: 11.5 Å

Solvent-accessible surface area (backbone atoms only — not comparable to full-atom values): 4892 Å² total; per-residue (Å²): 132,65,72,66,59,59,54,50,36,74,75,76,44,74,87,78,59,77,82,38,69,76,48,41,60,55,50,53,52,52,52,52,52,50,48,54,55,59,51,49,54,56,53,51,51,63,75,58,43,60,66,52,57,55,60,72,40,60,95,49,53,86,49,46,66,59,50,52,52,51,53,49,51,53,54,51,52,52,63,71,76,104

Radius of gyration: 23.92 Å; Cα contacts (8 Å, |Δi|>4): 19; chains: 1; bounding box: 48×23×66 Å

pLDDT: mean 80.76, std 8.93, range [59.06, 94.69]